Protein AF-A0A060BUX4-F1 (afdb_monomer_lite)

Radius of gyration: 17.31 Å; chains: 1; bounding box: 42×26×48 Å

pLDDT: mean 97.2, std 2.19, range [78.88, 98.81]

Sequence (115 aa):
NVNEELSCYEVYTSKLRIRVNKSPFKLQIFDKYQKLLFSDYADKGHVAEGNRKVEYKTLRRDEHFFGLGEKTGKLDRRGESYKMWNSDQPCYSVAEDPLYKSIPFFMSNYRYGIF

Structure (mmCIF, N/CA/C/O backbone):
data_AF-A0A060BUX4-F1
#
_entry.id   AF-A0A060BUX4-F1
#
loop_
_atom_site.group_PDB
_atom_site.id
_atom_site.type_symbol
_atom_site.label_atom_id
_atom_site.label_alt_id
_atom_site.label_comp_id
_atom_site.label_asym_id
_atom_site.label_entity_id
_atom_site.label_seq_id
_atom_site.pdbx_PDB_ins_code
_atom_site.Cartn_x
_atom_site.Cartn_y
_atom_site.Cartn_z
_atom_site.occupancy
_atom_site.B_iso_or_equiv
_atom_site.auth_seq_id
_atom_site.auth_comp_id
_atom_site.auth_asym_id
_atom_site.auth_atom_id
_atom_site.pdbx_PDB_model_num
ATOM 1 N N . ASN A 1 1 ? -16.945 13.936 13.875 1.00 78.88 1 ASN A N 1
ATOM 2 C CA . ASN A 1 1 ? -17.303 12.509 13.699 1.00 78.88 1 ASN A CA 1
ATOM 3 C C . ASN A 1 1 ? -16.138 11.605 14.078 1.00 78.88 1 ASN A C 1
ATOM 5 O O . ASN A 1 1 ? -15.600 10.914 13.221 1.00 78.88 1 ASN A O 1
ATOM 9 N N . VAL A 1 2 ? -15.743 11.621 15.351 1.00 95.38 2 VAL A N 1
ATOM 10 C CA . VAL A 1 2 ? -14.818 10.633 15.922 1.00 95.38 2 VAL A CA 1
ATOM 11 C C . VAL A 1 2 ? -15.577 9.986 17.071 1.00 95.38 2 VAL A C 1
ATOM 13 O O . VAL A 1 2 ? -16.082 10.711 17.924 1.00 95.38 2 VAL A O 1
ATOM 16 N N . ASN A 1 3 ? -15.717 8.665 17.041 1.00 97.00 3 ASN A N 1
ATOM 17 C CA . ASN A 1 3 ? -16.245 7.894 18.158 1.00 97.00 3 ASN A CA 1
ATOM 18 C C . ASN A 1 3 ? -15.062 7.325 18.946 1.00 97.00 3 ASN A C 1
ATOM 20 O O . ASN A 1 3 ? -14.164 6.720 18.357 1.00 97.00 3 ASN A O 1
ATOM 24 N N . GLU A 1 4 ? -15.035 7.550 20.252 1.00 98.00 4 GLU A N 1
ATOM 25 C CA . GLU A 1 4 ? -13.990 7.038 21.130 1.00 98.00 4 GLU A CA 1
ATOM 26 C C . GLU A 1 4 ? -14.526 5.860 21.940 1.00 98.00 4 GLU A C 1
ATOM 28 O O . GLU A 1 4 ? -15.477 5.991 22.700 1.00 98.00 4 GLU A O 1
ATOM 33 N N . GLU A 1 5 ? -13.864 4.717 21.801 1.00 96.88 5 GLU A N 1
ATOM 34 C CA . GLU A 1 5 ? -14.129 3.494 22.550 1.00 96.88 5 GLU A CA 1
ATOM 35 C C . GLU A 1 5 ? -12.991 3.233 23.549 1.00 96.88 5 GLU A C 1
ATOM 37 O O . GLU A 1 5 ? -11.907 3.825 23.472 1.00 96.88 5 GLU A O 1
ATOM 42 N N . LEU A 1 6 ? -13.189 2.283 24.470 1.00 97.31 6 LEU A N 1
ATOM 43 C CA . LEU A 1 6 ? -12.174 1.924 25.475 1.00 97.31 6 LEU A CA 1
ATOM 44 C C . LEU A 1 6 ? -10.815 1.563 24.850 1.00 97.31 6 LEU A C 1
ATOM 46 O O . LEU A 1 6 ? -9.775 1.991 25.345 1.00 97.31 6 LEU A O 1
ATOM 50 N N . SER A 1 7 ? -10.817 0.810 23.745 1.00 97.56 7 SER A N 1
ATOM 51 C CA . SER A 1 7 ? -9.598 0.290 23.102 1.00 97.56 7 SER A CA 1
ATOM 52 C C . SER A 1 7 ? -9.253 0.946 21.762 1.00 97.56 7 SER A C 1
ATOM 54 O O . SER A 1 7 ? -8.164 0.717 21.240 1.00 97.56 7 SER A O 1
ATOM 56 N N . CYS A 1 8 ? -10.130 1.772 21.186 1.00 98.12 8 CYS A N 1
ATOM 57 C CA . CYS A 1 8 ? -9.908 2.332 19.854 1.00 98.12 8 CYS A CA 1
ATOM 58 C C . CYS A 1 8 ? -10.635 3.656 19.610 1.00 98.12 8 CYS A C 1
ATOM 60 O O . CYS A 1 8 ? -11.550 4.021 20.337 1.00 98.12 8 CYS A O 1
ATOM 62 N N . TYR A 1 9 ? -10.248 4.339 18.539 1.00 98.56 9 TYR A N 1
ATOM 63 C CA . TYR A 1 9 ? -11.024 5.405 17.915 1.00 98.56 9 TYR A CA 1
ATOM 64 C C . TYR A 1 9 ? -11.630 4.902 16.609 1.00 98.56 9 TYR A C 1
ATOM 66 O O . TYR A 1 9 ? -10.998 4.127 15.885 1.00 98.56 9 TYR A O 1
ATOM 74 N N . GLU A 1 10 ? -12.823 5.383 16.280 1.00 98.19 10 GLU A N 1
ATOM 75 C CA . GLU A 1 10 ? -13.485 5.106 15.013 1.00 98.19 10 GLU A CA 1
ATOM 76 C C . GLU A 1 10 ? -13.891 6.389 14.293 1.00 98.19 10 GLU A C 1
ATOM 78 O O . GLU A 1 10 ? -14.457 7.314 14.876 1.00 98.19 10 GLU A O 1
ATOM 83 N N . VAL A 1 11 ? -13.622 6.428 12.991 1.00 98.19 11 VAL A N 1
ATOM 84 C CA . VAL A 1 11 ? -14.011 7.526 12.105 1.00 98.19 11 VAL A CA 1
ATOM 85 C C . VAL A 1 11 ? -14.800 6.950 10.942 1.00 98.19 11 VAL A C 1
ATOM 87 O O . VAL A 1 11 ? -14.368 6.002 10.283 1.00 98.19 11 VAL A O 1
ATOM 90 N N . TYR A 1 12 ? -15.959 7.543 10.679 1.00 97.31 12 TYR A N 1
ATOM 91 C CA . TYR A 1 12 ? -16.886 7.093 9.649 1.00 97.31 12 TYR A CA 1
ATOM 92 C C . TYR A 1 12 ? -17.043 8.148 8.561 1.00 97.31 12 TYR A C 1
ATOM 94 O O . TYR A 1 12 ? -17.208 9.339 8.832 1.00 97.31 12 TYR A O 1
ATOM 102 N N . THR A 1 13 ? -17.036 7.685 7.317 1.00 97.38 13 THR A N 1
ATOM 103 C CA . THR A 1 13 ? -17.394 8.467 6.131 1.00 97.38 13 THR A CA 1
ATOM 104 C C . THR A 1 13 ? -18.444 7.702 5.323 1.00 97.38 13 THR A C 1
ATOM 106 O O . THR A 1 13 ? -18.775 6.561 5.639 1.00 97.38 13 THR A O 1
ATOM 109 N N . SER A 1 14 ? -18.938 8.284 4.228 1.00 97.00 14 SER A N 1
ATOM 110 C CA . SER A 1 14 ? -19.876 7.593 3.330 1.00 97.00 14 SER A CA 1
ATOM 111 C C . SER A 1 14 ? -19.278 6.367 2.616 1.00 97.00 14 SER A C 1
ATOM 113 O O . SER A 1 14 ? -20.028 5.554 2.073 1.00 97.00 14 SER A O 1
ATOM 115 N N . LYS A 1 15 ? -17.943 6.221 2.592 1.00 97.75 15 LYS A N 1
ATOM 116 C CA . LYS A 1 15 ? -17.241 5.131 1.886 1.00 97.75 15 LYS A CA 1
ATOM 117 C C . LYS A 1 15 ? -16.336 4.278 2.772 1.00 97.75 15 LYS A C 1
ATOM 119 O O . LYS A 1 15 ? -16.097 3.124 2.425 1.00 97.75 15 LYS A O 1
ATOM 124 N N . LEU A 1 16 ? -15.829 4.838 3.867 1.00 98.38 16 LEU A N 1
ATOM 125 C CA . LEU A 1 16 ? -14.787 4.241 4.700 1.00 98.38 16 LEU A CA 1
ATOM 126 C C . LEU A 1 16 ? -15.198 4.190 6.168 1.00 98.38 16 LEU A C 1
ATOM 128 O O . LEU A 1 16 ? -15.768 5.153 6.689 1.00 98.38 16 LEU A O 1
ATOM 132 N N . ARG A 1 17 ? -14.786 3.111 6.831 1.00 98.19 17 ARG A N 1
ATOM 133 C CA . ARG A 1 17 ? -14.665 3.018 8.287 1.00 98.19 17 ARG A CA 1
ATOM 134 C C . ARG A 1 17 ? -13.183 2.942 8.627 1.00 98.19 17 ARG A C 1
ATOM 136 O O . ARG A 1 17 ? -12.482 2.054 8.149 1.00 98.19 17 ARG A O 1
ATOM 143 N N . ILE A 1 18 ? -12.707 3.864 9.449 1.00 98.56 18 ILE A N 1
ATOM 144 C CA . ILE A 1 18 ? -11.329 3.893 9.935 1.00 98.56 18 ILE A CA 1
ATOM 145 C C . ILE A 1 18 ? -11.360 3.509 11.407 1.00 98.56 18 ILE A C 1
ATOM 147 O O . ILE A 1 18 ? -12.118 4.093 12.177 1.00 98.56 18 ILE A O 1
ATOM 151 N N . ARG A 1 19 ? -10.536 2.538 11.789 1.00 98.50 19 ARG A N 1
ATOM 152 C CA . ARG A 1 19 ? -10.341 2.113 13.173 1.00 98.50 19 ARG A CA 1
ATOM 153 C C . ARG A 1 19 ? -8.888 2.335 13.560 1.00 98.50 19 ARG A C 1
ATOM 155 O O . ARG A 1 19 ? -7.986 1.893 12.852 1.00 98.50 19 ARG A O 1
ATOM 162 N N . VAL A 1 20 ? -8.678 2.988 14.693 1.00 98.50 20 VAL A N 1
ATOM 163 C CA . VAL A 1 20 ? -7.356 3.242 15.265 1.00 98.50 20 VAL A CA 1
ATOM 164 C C . VAL A 1 20 ? -7.292 2.568 16.627 1.00 98.50 20 VAL A C 1
ATOM 166 O O . VAL A 1 20 ? -7.945 3.020 17.563 1.00 98.50 20 VAL A O 1
ATOM 169 N N . ASN A 1 21 ? -6.549 1.469 16.750 1.00 98.25 21 ASN A N 1
ATOM 170 C CA . ASN A 1 21 ? -6.299 0.840 18.050 1.00 98.25 21 ASN A CA 1
ATOM 171 C C . ASN A 1 21 ? -5.425 1.758 18.914 1.00 98.25 21 ASN A C 1
ATOM 173 O O . ASN A 1 21 ? -4.490 2.360 18.391 1.00 98.25 21 ASN A O 1
ATOM 177 N N . LYS A 1 22 ? -5.715 1.858 20.215 1.00 97.88 22 LYS A N 1
ATOM 178 C CA . LYS A 1 22 ? -4.970 2.725 21.143 1.00 97.88 22 LYS A CA 1
ATOM 179 C C . LYS A 1 22 ? -3.632 2.112 21.560 1.00 97.88 22 LYS A C 1
ATOM 181 O O . LYS A 1 22 ? -2.615 2.796 21.538 1.00 97.88 22 LYS A O 1
ATOM 186 N N . SER A 1 23 ? -3.634 0.831 21.938 1.00 96.31 23 SER A N 1
ATOM 187 C CA . SER A 1 23 ? -2.448 0.138 22.456 1.00 96.31 23 SER A CA 1
ATOM 188 C C . SER A 1 23 ? -2.399 -1.326 21.985 1.00 96.31 23 SER A C 1
ATOM 190 O O . SER A 1 23 ? -3.297 -2.098 22.334 1.00 96.31 23 SER A O 1
ATOM 192 N N . PRO A 1 24 ? -1.404 -1.721 21.165 1.00 96.06 24 PRO A N 1
ATOM 193 C CA . PRO A 1 24 ? -0.487 -0.830 20.448 1.00 96.06 24 PRO A CA 1
ATOM 194 C C . PRO A 1 24 ? -1.240 0.029 19.420 1.00 96.06 24 PRO A C 1
ATOM 196 O O . PRO A 1 24 ? -2.329 -0.347 18.973 1.00 96.06 24 PRO A O 1
ATOM 199 N N . PHE A 1 25 ? -0.658 1.163 19.024 1.00 97.62 25 PHE A N 1
ATOM 200 C CA . PHE A 1 25 ? -1.217 1.966 17.937 1.00 97.62 25 PHE A CA 1
ATOM 201 C C . PHE A 1 25 ? -1.329 1.120 16.663 1.00 97.62 25 PHE A C 1
ATOM 203 O O . PHE A 1 25 ? -0.356 0.491 16.246 1.00 97.62 25 PHE A O 1
ATOM 210 N N . LYS A 1 26 ? -2.515 1.096 16.048 1.00 98.19 26 LYS A N 1
ATOM 211 C CA . LYS A 1 26 ? -2.739 0.372 14.790 1.00 98.19 26 LYS A CA 1
ATOM 212 C C . LYS A 1 26 ? -3.823 1.034 13.956 1.00 98.19 26 LYS A C 1
ATOM 214 O O . LYS A 1 26 ? -4.974 1.084 14.390 1.00 98.19 26 LYS A O 1
ATOM 219 N N . LEU A 1 27 ? -3.484 1.459 12.745 1.00 98.69 27 LEU A N 1
ATOM 220 C CA . LEU A 1 27 ? -4.432 1.956 11.756 1.00 98.69 27 LEU A CA 1
ATOM 221 C C . LEU A 1 27 ? -5.023 0.806 10.935 1.00 98.69 27 LEU A C 1
ATOM 223 O O . LEU A 1 27 ? -4.306 -0.037 10.389 1.00 98.69 27 LEU A O 1
ATOM 227 N N . GLN A 1 28 ? -6.346 0.804 10.803 1.00 98.62 28 GLN A N 1
ATOM 228 C CA . GLN A 1 28 ? -7.089 -0.081 9.916 1.00 98.62 28 GLN A CA 1
ATOM 229 C C . GLN A 1 28 ? -8.136 0.722 9.144 1.00 98.62 28 GLN A C 1
ATOM 231 O O . GLN A 1 28 ? -8.891 1.499 9.727 1.00 98.62 28 GLN A O 1
ATOM 236 N N . ILE A 1 29 ? -8.203 0.515 7.833 1.00 98.75 29 ILE A N 1
ATOM 237 C CA . ILE A 1 29 ? -9.169 1.152 6.939 1.00 98.75 29 ILE A CA 1
ATOM 238 C C . ILE A 1 29 ? -9.990 0.056 6.276 1.00 98.75 29 ILE A C 1
ATOM 240 O O . ILE A 1 29 ? -9.449 -0.855 5.645 1.00 98.75 29 ILE A O 1
ATOM 244 N N . PHE A 1 30 ? -11.301 0.172 6.407 1.00 98.62 30 PHE A N 1
ATOM 245 C CA . PHE A 1 30 ? -12.293 -0.717 5.830 1.00 98.62 30 PHE A CA 1
ATOM 246 C C . PHE A 1 30 ? -13.160 0.057 4.842 1.00 98.62 30 PHE A C 1
ATOM 248 O O . PHE A 1 30 ? -13.333 1.273 4.971 1.00 98.62 30 PHE A O 1
ATOM 255 N N . ASP A 1 31 ? -13.746 -0.648 3.880 1.00 98.06 31 ASP A N 1
ATOM 256 C CA . ASP A 1 31 ? -14.873 -0.102 3.133 1.00 98.06 31 ASP A CA 1
ATOM 257 C C . ASP A 1 31 ? -16.146 -0.064 4.000 1.00 98.06 31 ASP A C 1
ATOM 259 O O . ASP A 1 31 ? -16.198 -0.578 5.123 1.00 98.06 31 ASP A O 1
ATOM 263 N N . LYS A 1 32 ? -17.212 0.538 3.465 1.00 96.19 32 LYS A N 1
ATOM 264 C CA . LYS A 1 32 ? -18.525 0.590 4.127 1.00 96.19 32 LYS A CA 1
ATOM 265 C C . LYS A 1 32 ? -19.173 -0.783 4.379 1.00 96.19 32 LYS A C 1
ATOM 267 O O . LYS A 1 32 ? -20.161 -0.849 5.101 1.00 96.19 32 LYS A O 1
ATOM 272 N N . TYR A 1 33 ? -18.648 -1.860 3.792 1.00 96.94 33 TYR A N 1
ATOM 273 C CA . TYR A 1 33 ? -19.120 -3.235 3.966 1.00 96.94 33 TYR A CA 1
ATOM 274 C C . TYR A 1 33 ? -18.241 -4.035 4.938 1.00 96.94 33 TYR A C 1
ATOM 276 O O . TYR A 1 33 ? -18.347 -5.258 4.993 1.00 96.94 33 TYR A O 1
ATOM 284 N N . GLN A 1 34 ? -17.392 -3.359 5.723 1.00 95.69 34 GLN A N 1
ATOM 285 C CA . GLN A 1 34 ? -16.473 -3.971 6.688 1.00 95.69 34 GLN A CA 1
ATOM 286 C C . GLN A 1 34 ? -15.377 -4.839 6.051 1.00 95.69 34 GLN A C 1
ATOM 288 O O . GLN A 1 34 ? -14.694 -5.585 6.758 1.00 95.69 34 GLN A O 1
ATOM 293 N N . LYS A 1 35 ? -15.143 -4.740 4.735 1.00 97.56 35 LYS A N 1
ATOM 294 C CA . LYS A 1 35 ? -13.988 -5.385 4.106 1.00 97.56 35 LYS A CA 1
ATOM 295 C C . LYS A 1 35 ? -12.743 -4.569 4.428 1.00 97.56 35 LYS A C 1
ATOM 297 O O . LYS A 1 35 ? -12.662 -3.389 4.096 1.00 97.56 35 LYS A O 1
ATOM 302 N N . LEU A 1 36 ? -11.746 -5.202 5.047 1.00 98.19 36 LEU A N 1
ATOM 303 C CA . LEU A 1 36 ? -10.463 -4.558 5.325 1.00 98.19 36 LEU A CA 1
ATOM 304 C C . LEU A 1 36 ? -9.763 -4.219 4.004 1.00 98.19 36 LEU A C 1
ATOM 306 O O . LEU A 1 36 ? -9.465 -5.127 3.228 1.00 98.19 36 LEU A O 1
ATOM 310 N N . LEU A 1 37 ? -9.442 -2.944 3.785 1.00 98.50 37 LEU A N 1
ATOM 311 C CA . LEU A 1 37 ? -8.715 -2.444 2.613 1.00 98.50 37 LEU A CA 1
ATOM 312 C C . LEU A 1 37 ? -7.232 -2.259 2.915 1.00 98.50 37 LEU A C 1
ATOM 314 O O . LEU A 1 37 ? -6.392 -2.764 2.177 1.00 98.50 37 LEU A O 1
ATOM 318 N N . PHE A 1 38 ? -6.902 -1.664 4.057 1.00 98.75 38 PHE A N 1
ATOM 319 C CA . PHE A 1 38 ? -5.533 -1.306 4.418 1.00 98.75 38 PHE A CA 1
ATOM 320 C C . PHE A 1 38 ? -5.324 -1.445 5.926 1.00 98.75 38 PHE A C 1
ATOM 322 O O . PHE A 1 38 ? -6.213 -1.105 6.705 1.00 98.75 38 PHE A O 1
ATOM 329 N N . SER A 1 39 ? -4.179 -1.970 6.355 1.00 98.69 39 SER A N 1
ATOM 330 C CA . SER A 1 39 ? -3.875 -2.156 7.777 1.00 98.69 39 SER A CA 1
ATOM 331 C C . SER A 1 39 ? -2.385 -2.068 8.025 1.00 98.69 39 SER A C 1
ATOM 333 O O . SER A 1 39 ? -1.602 -2.655 7.279 1.00 98.69 39 SER A O 1
ATOM 335 N N . ASP A 1 40 ? -2.014 -1.472 9.149 1.00 98.75 40 ASP A N 1
ATOM 336 C CA . ASP A 1 40 ? -0.682 -1.621 9.726 1.00 98.75 40 ASP A CA 1
ATOM 337 C C . ASP A 1 40 ? -0.354 -3.096 9.990 1.00 98.75 40 ASP A C 1
ATOM 339 O O . ASP A 1 40 ? -1.248 -3.917 10.256 1.00 98.75 40 ASP A O 1
ATOM 343 N N . TYR A 1 41 ? 0.930 -3.436 9.882 1.00 98.12 41 TYR A N 1
ATOM 344 C CA . TYR A 1 41 ? 1.456 -4.760 10.193 1.00 98.12 41 TYR A CA 1
ATOM 345 C C . TYR A 1 41 ? 1.853 -4.847 11.668 1.00 98.12 41 TYR A C 1
ATOM 347 O O . TYR A 1 41 ? 2.751 -4.135 12.115 1.00 98.12 41 TYR A O 1
ATOM 355 N N . ALA A 1 42 ? 1.205 -5.756 12.404 1.00 95.50 42 ALA A N 1
ATOM 356 C CA . ALA A 1 42 ? 1.435 -5.966 13.835 1.00 95.50 42 ALA A CA 1
ATOM 357 C C . ALA A 1 42 ? 1.440 -4.633 14.622 1.00 95.50 42 ALA A C 1
ATOM 359 O O . ALA A 1 42 ? 0.535 -3.818 14.445 1.00 95.50 42 ALA A O 1
ATOM 360 N N . ASP A 1 43 ? 2.440 -4.436 15.473 1.00 94.62 43 ASP A N 1
ATOM 361 C CA . ASP A 1 43 ? 2.771 -3.218 16.216 1.00 94.62 43 ASP A CA 1
ATOM 362 C C . ASP A 1 43 ? 3.826 -2.349 15.497 1.00 94.62 43 ASP A C 1
ATOM 364 O O . ASP A 1 43 ? 4.332 -1.384 16.061 1.00 94.62 43 ASP A O 1
ATOM 368 N N . LYS A 1 44 ? 4.152 -2.671 14.237 1.00 96.00 44 LYS A N 1
ATOM 369 C CA . LYS A 1 44 ? 5.205 -2.024 13.435 1.00 96.00 44 LYS A CA 1
ATOM 370 C C . LYS A 1 44 ? 4.645 -1.128 12.333 1.00 96.00 44 LYS A C 1
ATOM 372 O O . LYS A 1 44 ? 5.313 -0.916 11.328 1.00 96.00 44 LYS A O 1
ATOM 377 N N . GLY A 1 45 ? 3.423 -0.612 12.494 1.00 96.44 45 GLY A N 1
ATOM 378 C CA . GLY A 1 45 ? 2.762 0.232 11.490 1.00 96.44 45 GLY A CA 1
ATOM 379 C C . GLY A 1 45 ? 3.657 1.354 10.964 1.00 96.44 45 GLY A C 1
ATOM 380 O O . GLY A 1 45 ? 3.740 1.532 9.749 1.00 96.44 45 GLY A O 1
ATOM 381 N N . HIS A 1 46 ? 4.382 1.995 11.884 1.00 96.81 46 HIS A N 1
ATOM 382 C CA . HIS A 1 46 ? 5.398 3.015 11.655 1.00 96.81 46 HIS A CA 1
ATOM 383 C C . HIS A 1 46 ? 6.663 2.683 12.462 1.00 96.81 46 HIS A C 1
ATOM 385 O O . HIS A 1 46 ? 6.579 2.400 13.656 1.00 96.81 46 HIS A O 1
ATOM 391 N N . VAL A 1 47 ? 7.835 2.745 11.830 1.00 97.44 47 VAL A N 1
ATOM 392 C CA . VAL A 1 47 ? 9.148 2.573 12.468 1.00 97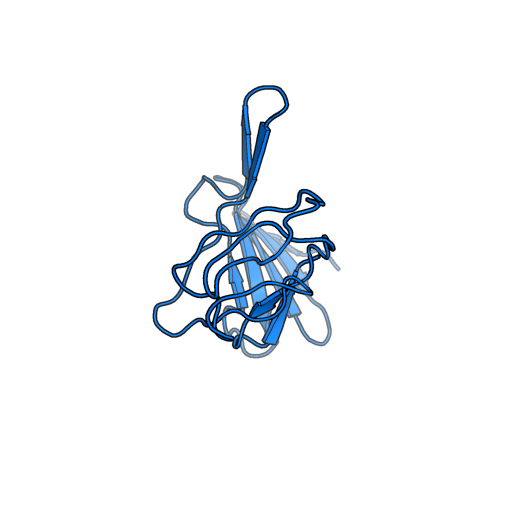.44 47 VAL A CA 1
ATOM 393 C C . VAL A 1 47 ? 10.047 3.739 12.073 1.00 97.44 47 VAL A C 1
ATOM 395 O O . VAL A 1 47 ? 10.245 3.997 10.884 1.00 97.44 47 VAL A O 1
ATOM 398 N N . ALA A 1 48 ? 10.617 4.419 13.066 1.00 96.81 48 ALA A N 1
ATOM 399 C CA . ALA A 1 48 ? 11.554 5.519 12.872 1.00 96.81 48 ALA A CA 1
ATOM 400 C C . ALA A 1 48 ? 12.899 5.202 13.541 1.00 96.81 48 ALA A C 1
ATOM 402 O O . ALA A 1 48 ? 12.954 4.919 14.734 1.00 96.81 48 ALA A O 1
ATOM 403 N N . GLU A 1 49 ? 13.983 5.274 12.770 1.00 95.31 49 GLU A N 1
ATOM 404 C CA . GLU A 1 49 ? 15.361 5.076 13.231 1.00 95.31 49 GLU A CA 1
ATOM 405 C C . GLU A 1 49 ? 16.237 6.220 12.703 1.00 95.31 49 GLU A C 1
ATOM 407 O O . GLU A 1 49 ? 16.615 6.256 11.528 1.00 95.31 49 GLU A O 1
ATOM 412 N N . GLY A 1 50 ? 16.527 7.200 13.563 1.00 95.38 50 GLY A N 1
ATOM 413 C CA . GLY A 1 50 ? 17.165 8.448 13.143 1.00 95.38 50 GLY A CA 1
ATOM 414 C C . GLY A 1 50 ? 16.324 9.161 12.078 1.00 95.38 50 GLY A C 1
ATOM 415 O O . GLY A 1 50 ? 15.155 9.466 12.303 1.00 95.38 50 GLY A O 1
ATOM 416 N N . ASN A 1 51 ? 16.905 9.383 10.897 1.00 95.50 51 ASN A N 1
ATOM 417 C CA . ASN A 1 51 ? 16.205 9.995 9.759 1.00 95.50 51 ASN A CA 1
ATOM 418 C C . ASN A 1 51 ? 15.427 8.985 8.897 1.00 95.50 51 ASN A C 1
ATOM 420 O O . ASN A 1 51 ? 14.681 9.387 8.002 1.00 95.50 51 ASN A O 1
ATOM 424 N N . ARG A 1 52 ? 15.596 7.678 9.131 1.00 96.19 52 ARG A N 1
ATOM 425 C CA . ARG A 1 52 ? 14.923 6.625 8.366 1.00 96.19 52 ARG A CA 1
ATOM 426 C C . ARG A 1 52 ? 13.513 6.416 8.910 1.00 96.19 52 ARG A C 1
ATOM 428 O O . ARG A 1 52 ? 13.352 6.125 10.091 1.00 96.19 52 ARG A O 1
ATOM 435 N N . LYS A 1 53 ? 12.505 6.516 8.042 1.00 97.62 53 LYS A N 1
ATOM 436 C CA . LYS A 1 53 ? 11.098 6.220 8.353 1.00 97.62 53 LYS A CA 1
ATOM 437 C C . LYS A 1 53 ? 10.617 5.077 7.468 1.00 97.62 53 LYS A C 1
ATOM 439 O O . LYS A 1 53 ? 10.850 5.110 6.261 1.00 97.62 53 LYS A O 1
ATOM 444 N N . VAL A 1 54 ? 9.976 4.073 8.058 1.00 97.81 54 VAL A N 1
ATOM 445 C CA . VAL A 1 54 ? 9.430 2.913 7.344 1.00 97.81 54 VAL A CA 1
ATOM 446 C C . VAL A 1 54 ? 8.013 2.633 7.816 1.00 97.81 54 VAL A C 1
A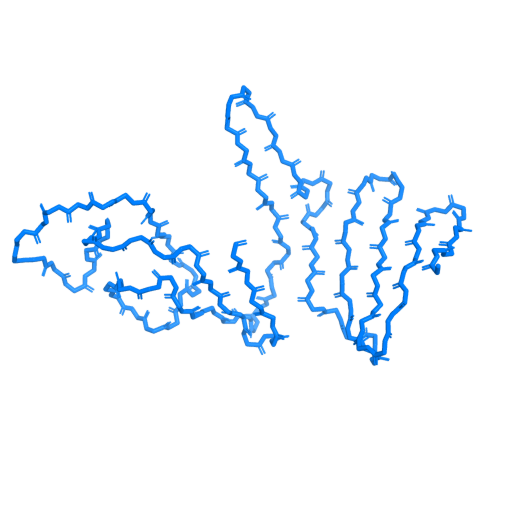TOM 448 O O . VAL A 1 54 ? 7.744 2.586 9.012 1.00 97.81 54 VAL A O 1
ATOM 451 N N . GLU A 1 55 ? 7.120 2.407 6.861 1.00 98.00 55 GLU A N 1
ATOM 452 C CA . GLU A 1 55 ? 5.732 2.026 7.099 1.00 98.00 55 GLU A CA 1
ATOM 453 C C . GLU A 1 55 ? 5.557 0.539 6.771 1.00 98.00 55 GLU A C 1
ATOM 455 O O . GLU A 1 55 ? 5.721 0.148 5.614 1.00 98.00 55 GLU A O 1
ATOM 460 N N . TYR A 1 56 ? 5.203 -0.298 7.750 1.00 98.31 56 TYR A N 1
ATOM 461 C CA . TYR A 1 56 ? 4.895 -1.709 7.488 1.00 98.31 56 TYR A CA 1
ATOM 462 C C . TYR A 1 56 ? 3.389 -1.930 7.472 1.00 98.31 56 TYR A C 1
ATOM 464 O O . TYR A 1 56 ? 2.688 -1.651 8.447 1.00 98.31 56 TYR A O 1
ATOM 472 N N . LYS A 1 57 ? 2.887 -2.478 6.365 1.00 98.62 57 LYS A N 1
ATOM 473 C CA . LYS A 1 57 ? 1.463 -2.748 6.146 1.00 98.62 57 LYS A CA 1
ATOM 474 C C . LYS A 1 57 ? 1.236 -4.241 5.923 1.00 98.62 57 LYS A C 1
ATOM 476 O O . LYS A 1 57 ? 2.118 -4.958 5.457 1.00 98.62 57 LYS A O 1
ATOM 481 N N . THR A 1 58 ? 0.062 -4.725 6.309 1.00 98.38 58 THR A N 1
ATOM 482 C CA . THR A 1 58 ? -0.304 -6.137 6.156 1.00 98.38 58 THR A CA 1
ATOM 483 C C . THR A 1 58 ? -0.497 -6.464 4.680 1.00 98.38 58 THR A C 1
ATOM 485 O O . THR A 1 58 ? -1.347 -5.862 4.031 1.00 98.38 58 THR A O 1
ATOM 488 N N . LEU A 1 59 ? 0.248 -7.449 4.175 1.00 98.19 59 LEU A N 1
ATOM 489 C CA . LEU A 1 59 ? 0.143 -7.926 2.800 1.00 98.19 59 LEU A CA 1
ATOM 490 C C . LEU A 1 59 ? -0.739 -9.174 2.722 1.00 98.19 59 LEU A C 1
ATOM 492 O O . LEU A 1 59 ? -0.415 -10.206 3.314 1.00 98.19 59 LEU A O 1
ATOM 496 N N . ARG A 1 60 ? -1.830 -9.117 1.956 1.00 98.06 60 ARG A N 1
ATOM 497 C CA . ARG A 1 60 ? -2.686 -10.296 1.732 1.00 98.06 60 ARG A CA 1
ATOM 498 C C . ARG A 1 60 ? -2.124 -11.180 0.623 1.00 98.06 60 ARG A C 1
ATOM 500 O O . ARG A 1 60 ? -1.277 -10.748 -0.159 1.00 98.06 60 ARG A O 1
ATOM 507 N N . ARG A 1 61 ? -2.555 -12.445 0.567 1.00 97.62 61 ARG A N 1
ATOM 508 C CA . ARG A 1 61 ? -2.038 -13.431 -0.406 1.00 97.62 61 ARG A CA 1
ATOM 509 C C . ARG A 1 61 ? -2.400 -13.085 -1.852 1.00 97.62 61 ARG A C 1
ATOM 511 O O . ARG A 1 61 ? -1.580 -13.299 -2.732 1.00 97.62 61 ARG A O 1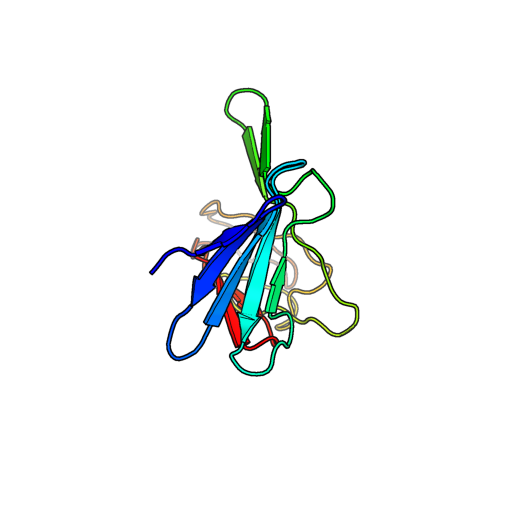
ATOM 518 N N . ASP A 1 62 ? -3.586 -12.529 -2.059 1.00 98.19 62 ASP A N 1
ATOM 519 C CA . ASP A 1 62 ? -4.205 -12.180 -3.344 1.00 98.19 62 ASP A CA 1
ATOM 520 C C . ASP A 1 62 ? -4.094 -10.679 -3.682 1.00 98.19 62 ASP A C 1
ATOM 522 O O . ASP A 1 62 ? -4.845 -10.151 -4.503 1.00 98.19 62 ASP A O 1
ATOM 526 N N . GLU A 1 63 ? -3.194 -9.962 -3.006 1.00 98.69 63 GLU A N 1
ATOM 527 C CA . GLU A 1 63 ? -3.022 -8.521 -3.180 1.00 98.69 63 GLU A CA 1
ATOM 528 C C . GLU A 1 63 ? -1.935 -8.201 -4.208 1.00 98.69 63 GLU A C 1
ATOM 530 O O . GLU A 1 63 ? -0.776 -8.569 -4.037 1.00 98.69 63 GLU A O 1
ATOM 535 N N . HIS A 1 64 ? -2.306 -7.499 -5.270 1.00 98.69 64 HIS A N 1
ATOM 536 C CA . HIS A 1 64 ? -1.434 -7.144 -6.387 1.00 98.69 64 HIS A CA 1
ATOM 537 C C . HIS A 1 64 ? -1.236 -5.633 -6.435 1.00 98.69 64 HIS A C 1
ATOM 539 O O . HIS A 1 64 ? -2.156 -4.883 -6.093 1.00 98.69 64 HIS A O 1
ATOM 545 N N . PHE A 1 65 ? -0.059 -5.190 -6.882 1.00 98.81 65 PHE A N 1
ATOM 546 C CA . PHE A 1 65 ? 0.306 -3.772 -6.887 1.00 98.81 65 PHE A CA 1
ATOM 547 C C . PHE A 1 65 ? 0.692 -3.289 -8.279 1.00 98.81 65 PHE A C 1
ATOM 549 O O . PHE A 1 65 ? 1.333 -4.009 -9.035 1.00 98.81 65 PHE A O 1
ATOM 556 N N . PHE A 1 66 ? 0.340 -2.046 -8.601 1.00 98.75 66 PHE A N 1
ATOM 557 C CA . PHE A 1 66 ? 0.550 -1.444 -9.919 1.00 98.75 66 PHE A CA 1
ATOM 558 C C . PHE A 1 66 ? 0.982 0.018 -9.793 1.00 98.75 66 PHE A C 1
ATOM 560 O O . PHE A 1 66 ? 0.635 0.684 -8.820 1.00 98.75 66 PHE A O 1
ATOM 567 N N . GLY A 1 67 ? 1.677 0.549 -10.800 1.00 98.31 67 GLY A N 1
ATOM 568 C CA . GLY A 1 67 ? 2.110 1.950 -10.837 1.00 98.31 67 GLY A CA 1
ATOM 569 C C . GLY A 1 67 ? 3.606 2.107 -10.582 1.00 98.31 67 GLY A C 1
ATOM 570 O O . GLY A 1 67 ? 4.404 1.412 -11.209 1.00 98.31 67 GLY A O 1
ATOM 571 N N . LEU A 1 68 ? 3.957 3.034 -9.685 1.00 98.50 68 LEU A N 1
ATOM 572 C CA . LEU A 1 68 ? 5.308 3.552 -9.424 1.00 98.50 68 LEU A CA 1
ATOM 573 C C . LEU A 1 68 ? 5.929 4.321 -10.60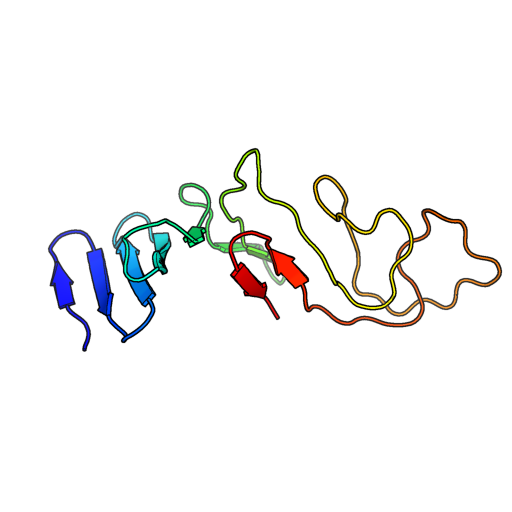5 1.00 98.50 68 LEU A C 1
ATOM 575 O O . LEU A 1 68 ? 7.142 4.526 -10.655 1.00 98.50 68 LEU A O 1
ATOM 579 N N . GLY A 1 69 ? 5.086 4.770 -11.540 1.00 97.44 69 GLY A N 1
ATOM 580 C CA . GLY A 1 69 ? 5.489 5.519 -12.726 1.00 97.44 69 GLY A CA 1
ATOM 581 C C . GLY A 1 69 ? 6.186 4.660 -13.780 1.00 97.44 69 GLY A C 1
ATOM 582 O O . GLY A 1 69 ? 5.767 3.543 -14.081 1.00 97.44 69 GLY A O 1
ATOM 583 N N . GLU A 1 70 ? 7.238 5.222 -14.372 1.00 96.56 70 GLU A N 1
ATOM 584 C CA . GLU A 1 70 ? 8.056 4.572 -15.394 1.00 96.56 70 GLU A CA 1
ATOM 585 C C . GLU A 1 70 ? 9.096 3.663 -14.726 1.00 96.56 70 GLU A C 1
ATOM 587 O O . GLU A 1 70 ? 10.135 4.126 -14.256 1.00 96.56 70 GLU A O 1
ATOM 592 N N . LYS A 1 71 ? 8.796 2.361 -14.667 1.00 97.44 71 LYS A N 1
ATOM 593 C CA . LYS A 1 71 ? 9.692 1.318 -14.146 1.00 97.44 71 LYS A CA 1
ATOM 594 C C . LYS A 1 71 ? 9.637 0.070 -15.011 1.00 97.44 71 LYS A C 1
ATOM 596 O O . LYS A 1 71 ? 8.546 -0.313 -15.448 1.00 97.44 71 LYS A O 1
ATOM 601 N N . THR A 1 72 ? 10.784 -0.581 -15.203 1.00 96.50 72 THR A N 1
ATOM 602 C CA . THR A 1 72 ? 10.878 -1.860 -15.924 1.00 96.50 72 THR A CA 1
ATOM 603 C C . THR A 1 72 ? 10.286 -3.023 -15.111 1.00 96.50 72 THR A C 1
ATOM 605 O O . THR A 1 72 ? 9.690 -2.820 -14.050 1.00 96.50 72 THR A O 1
ATOM 608 N N . GLY A 1 73 ? 10.412 -4.255 -15.606 1.00 94.94 73 GLY A N 1
ATOM 609 C CA . GLY A 1 73 ? 9.861 -5.448 -14.976 1.00 94.94 73 GLY A CA 1
ATOM 610 C C . GLY A 1 73 ? 8.368 -5.652 -15.239 1.00 94.94 73 GLY A C 1
ATOM 611 O O . GLY A 1 73 ? 7.766 -5.057 -16.134 1.00 94.94 73 GLY A O 1
ATOM 612 N N . LYS A 1 74 ? 7.763 -6.551 -14.461 1.00 96.25 74 LYS A N 1
ATOM 613 C CA . LYS A 1 74 ? 6.360 -6.959 -14.618 1.00 96.25 74 LYS A CA 1
ATOM 614 C C . LYS A 1 74 ? 5.404 -5.836 -14.217 1.00 96.25 74 LYS A C 1
ATOM 616 O O . LYS A 1 74 ? 5.693 -5.071 -1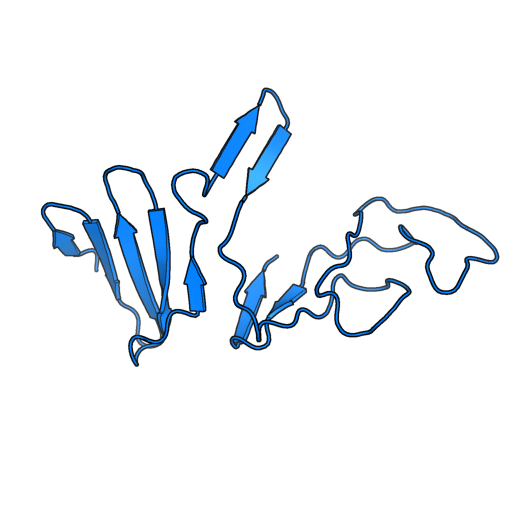3.304 1.00 96.25 74 LYS A O 1
ATOM 621 N N . LEU A 1 75 ? 4.229 -5.795 -14.852 1.00 97.25 75 LEU A N 1
ATOM 622 C CA . LEU A 1 75 ? 3.159 -4.857 -14.494 1.00 97.25 75 LEU A CA 1
ATOM 623 C C . LEU A 1 75 ? 2.725 -5.015 -13.029 1.00 97.25 75 LEU A C 1
ATOM 625 O O . LEU A 1 75 ? 2.561 -4.017 -12.329 1.00 97.25 75 LEU A O 1
ATOM 629 N N . ASP A 1 76 ? 2.548 -6.262 -12.586 1.00 98.31 76 ASP A N 1
ATOM 630 C CA . ASP A 1 76 ? 2.324 -6.578 -11.180 1.00 98.31 76 ASP A CA 1
ATOM 631 C C . ASP A 1 76 ? 3.638 -6.470 -10.407 1.00 98.31 76 ASP A C 1
ATOM 633 O O . ASP A 1 76 ? 4.607 -7.180 -10.680 1.00 98.31 76 ASP A O 1
ATOM 637 N N . ARG A 1 77 ? 3.640 -5.558 -9.440 1.00 98.12 77 ARG A N 1
ATOM 638 C CA . ARG A 1 77 ? 4.779 -5.187 -8.602 1.00 98.12 77 ARG A CA 1
ATOM 639 C C . ARG A 1 77 ? 4.882 -6.059 -7.345 1.00 98.12 77 ARG A C 1
ATOM 641 O O . ARG A 1 77 ? 5.783 -5.859 -6.533 1.00 98.12 77 ARG A O 1
ATOM 648 N N . ARG A 1 78 ? 3.956 -7.006 -7.137 1.00 98.25 78 ARG A N 1
ATOM 649 C CA . ARG A 1 78 ? 3.966 -7.900 -5.973 1.00 98.25 78 ARG A CA 1
ATOM 650 C C . ARG A 1 78 ? 5.245 -8.743 -5.939 1.00 98.25 78 ARG A C 1
ATOM 652 O O . ARG A 1 78 ? 5.518 -9.510 -6.854 1.00 98.25 78 ARG A O 1
ATOM 659 N N . GLY A 1 79 ? 5.955 -8.673 -4.813 1.00 97.44 79 GLY A N 1
ATOM 660 C CA . GLY A 1 79 ? 7.169 -9.460 -4.568 1.00 97.44 79 GLY A CA 1
ATOM 661 C C . GLY A 1 79 ? 8.457 -8.798 -5.057 1.00 97.44 79 GLY A C 1
ATOM 662 O O . GLY A 1 79 ? 9.527 -9.337 -4.806 1.00 97.44 79 GLY A O 1
ATOM 663 N N . GLU A 1 80 ? 8.360 -7.627 -5.685 1.00 97.12 80 GLU A N 1
ATOM 664 C CA . GLU A 1 80 ? 9.501 -6.866 -6.191 1.00 97.12 80 GLU A CA 1
ATOM 665 C C . GLU A 1 80 ? 9.786 -5.644 -5.304 1.00 97.12 80 GLU A C 1
ATOM 667 O O . GLU A 1 80 ? 8.940 -5.196 -4.525 1.00 97.12 80 GLU A O 1
ATOM 672 N N . SER A 1 81 ? 10.995 -5.093 -5.416 1.00 97.25 81 SER A N 1
ATOM 673 C CA . SER A 1 81 ? 11.414 -3.873 -4.715 1.00 97.25 81 SER A CA 1
ATOM 674 C C . SER A 1 81 ? 11.844 -2.812 -5.718 1.00 97.25 81 SER A C 1
ATOM 676 O O . SER A 1 81 ? 12.537 -3.120 -6.680 1.00 97.25 81 SER A O 1
ATOM 678 N N . TYR A 1 82 ? 11.455 -1.561 -5.471 1.00 97.81 82 TYR A N 1
ATOM 679 C CA . TYR A 1 82 ? 11.712 -0.442 -6.374 1.00 97.81 82 TYR A CA 1
ATOM 680 C C . TYR A 1 82 ? 12.219 0.778 -5.610 1.00 97.81 82 TYR A C 1
ATOM 682 O O . TYR A 1 82 ? 11.802 1.039 -4.480 1.00 97.81 82 TYR A O 1
ATOM 690 N N . LYS A 1 83 ? 13.087 1.558 -6.249 1.00 98.00 83 LYS A N 1
ATOM 691 C CA . LYS A 1 83 ? 13.740 2.742 -5.694 1.00 98.00 83 LYS A CA 1
ATOM 692 C C . LYS A 1 83 ? 13.276 4.009 -6.410 1.00 98.00 83 LYS A C 1
ATOM 694 O O . LYS A 1 83 ? 13.039 4.019 -7.615 1.00 98.00 83 LYS A O 1
ATOM 699 N N . MET A 1 84 ? 13.147 5.097 -5.657 1.00 98.25 84 MET A N 1
ATOM 700 C CA . MET A 1 84 ? 12.826 6.427 -6.184 1.00 98.25 84 MET A CA 1
ATOM 701 C C . MET A 1 84 ? 14.089 7.279 -6.172 1.00 98.25 84 MET A C 1
ATOM 703 O O . MET A 1 84 ? 14.370 7.989 -5.211 1.00 98.25 84 MET A O 1
ATOM 707 N N . TRP A 1 85 ? 14.892 7.127 -7.217 1.00 98.00 85 TRP A N 1
ATOM 708 C CA . TRP A 1 85 ? 16.103 7.905 -7.423 1.00 98.00 85 TRP A CA 1
ATOM 709 C C . TRP A 1 85 ? 16.283 8.085 -8.922 1.00 98.00 85 TRP A C 1
ATOM 711 O O . TRP A 1 85 ? 16.535 7.104 -9.613 1.00 98.00 85 TRP A O 1
ATOM 721 N N . ASN A 1 86 ? 16.088 9.305 -9.426 1.00 98.00 86 ASN A N 1
ATOM 722 C CA . ASN A 1 86 ? 16.221 9.558 -10.857 1.00 98.00 86 ASN A CA 1
ATOM 723 C C . ASN A 1 86 ? 17.656 9.239 -11.282 1.00 98.00 86 ASN A C 1
ATOM 725 O O . ASN A 1 86 ? 18.599 9.891 -10.831 1.00 98.00 86 ASN A O 1
ATOM 729 N N . SER A 1 87 ? 17.793 8.240 -12.144 1.00 96.88 87 SER A N 1
ATOM 730 C CA . SER A 1 87 ? 19.071 7.761 -12.653 1.00 96.88 87 SER A CA 1
ATOM 731 C C . SER A 1 87 ? 19.097 7.858 -14.165 1.00 96.88 87 SER A C 1
ATOM 733 O O . SER A 1 87 ? 18.134 7.487 -14.838 1.00 96.88 87 SER A O 1
ATOM 735 N N . ASP A 1 88 ? 20.226 8.320 -14.689 1.00 96.56 88 ASP A N 1
ATOM 736 C CA . ASP A 1 88 ? 20.541 8.208 -16.106 1.00 96.56 88 ASP A CA 1
ATOM 737 C C . ASP A 1 88 ? 21.238 6.865 -16.350 1.00 96.56 88 ASP A C 1
ATOM 739 O O . ASP A 1 88 ? 22.412 6.700 -16.021 1.00 96.56 88 ASP A O 1
ATOM 743 N N . GLN A 1 89 ? 20.479 5.885 -16.847 1.00 94.12 89 GLN A N 1
ATOM 744 C CA . GLN A 1 89 ? 20.971 4.545 -17.170 1.00 94.12 89 GLN A CA 1
ATOM 745 C C . GLN A 1 89 ? 20.749 4.254 -18.659 1.00 94.12 89 GLN A C 1
ATOM 747 O O . GLN A 1 89 ? 19.672 3.783 -19.040 1.00 94.12 89 GLN A O 1
ATOM 752 N N . PRO A 1 90 ? 21.731 4.542 -19.531 1.00 93.75 90 PRO A N 1
ATOM 753 C CA . PRO A 1 90 ? 21.607 4.247 -20.951 1.00 93.75 90 PRO A CA 1
ATOM 754 C C . PRO A 1 90 ? 21.552 2.733 -21.192 1.00 93.75 90 PRO A C 1
ATOM 756 O O . PRO A 1 90 ? 22.195 1.955 -20.491 1.00 93.75 90 PRO A O 1
ATOM 759 N N . CYS A 1 91 ? 20.808 2.315 -22.220 1.00 95.44 91 CYS A N 1
ATOM 760 C CA . CYS A 1 91 ? 20.690 0.906 -22.625 1.00 95.44 91 CYS A CA 1
ATOM 761 C C . CYS A 1 91 ? 20.234 -0.037 -21.490 1.00 95.44 91 CYS A C 1
ATOM 763 O O . CYS A 1 91 ? 20.688 -1.179 -21.411 1.00 95.44 91 CYS A O 1
ATOM 765 N N . TYR A 1 92 ? 19.352 0.446 -20.609 1.00 93.25 92 TYR A N 1
ATOM 766 C CA . TYR A 1 92 ? 18.889 -0.293 -19.438 1.00 93.25 92 TYR A CA 1
ATOM 767 C C . TYR A 1 92 ? 18.256 -1.653 -19.780 1.00 93.25 92 TYR A C 1
ATOM 769 O O . TYR A 1 92 ? 17.618 -1.842 -20.818 1.00 93.25 92 TYR A O 1
ATOM 777 N N . SER A 1 93 ? 18.419 -2.613 -18.867 1.00 94.62 93 SER A N 1
ATOM 778 C CA . SER A 1 93 ? 17.865 -3.961 -19.008 1.00 94.62 93 SER A CA 1
ATOM 779 C C . SER A 1 93 ? 16.363 -4.014 -18.696 1.00 94.62 93 SER A C 1
ATOM 781 O O . SER A 1 93 ? 15.796 -3.115 -18.080 1.00 94.62 93 SER A O 1
ATOM 783 N N . VAL A 1 94 ? 15.705 -5.124 -19.044 1.00 94.44 94 VAL A N 1
ATOM 784 C CA . VAL A 1 94 ? 14.275 -5.353 -18.743 1.00 94.44 94 VAL A CA 1
ATOM 785 C C . VAL A 1 94 ? 13.946 -5.449 -17.245 1.00 94.44 94 VAL A C 1
ATOM 787 O O . VAL A 1 94 ? 12.767 -5.467 -16.892 1.00 94.44 94 VAL A O 1
ATOM 790 N N . ALA A 1 95 ? 14.964 -5.535 -16.384 1.00 92.56 95 ALA A N 1
ATOM 791 C CA . ALA A 1 95 ? 14.838 -5.604 -14.930 1.00 92.56 95 ALA A CA 1
ATOM 792 C C . ALA A 1 95 ? 15.506 -4.412 -14.214 1.00 92.56 95 ALA A C 1
ATOM 794 O O . ALA A 1 95 ? 15.628 -4.429 -12.993 1.00 92.56 95 ALA A O 1
ATOM 795 N N . GLU A 1 96 ? 15.957 -3.395 -14.956 1.00 94.81 96 GLU A N 1
ATOM 796 C CA . GLU A 1 96 ? 16.661 -2.244 -14.390 1.00 94.81 96 GLU A CA 1
ATOM 797 C C . GLU A 1 96 ? 15.744 -1.358 -13.534 1.00 94.81 96 GLU A C 1
ATOM 799 O O . GLU A 1 96 ? 14.682 -0.912 -13.983 1.00 94.81 96 GLU A O 1
ATOM 804 N N . ASP A 1 97 ? 16.192 -1.036 -12.323 1.00 95.56 97 ASP A N 1
ATOM 805 C CA . ASP A 1 97 ? 15.599 -0.017 -11.461 1.00 95.56 97 ASP A CA 1
ATOM 806 C C . ASP A 1 97 ? 16.689 0.574 -10.541 1.00 95.56 97 ASP A C 1
ATOM 808 O O . ASP A 1 97 ? 17.460 -0.179 -9.937 1.00 95.56 97 ASP A O 1
ATOM 812 N N . PRO A 1 98 ? 16.766 1.909 -10.382 1.00 95.75 98 PRO A N 1
ATOM 813 C CA . PRO A 1 98 ? 15.815 2.924 -10.844 1.00 95.75 98 PRO A CA 1
ATOM 814 C C . PRO A 1 98 ? 16.129 3.517 -12.231 1.00 95.75 98 PRO A C 1
ATOM 816 O O . PRO A 1 98 ? 17.223 3.359 -12.762 1.00 95.75 98 PRO A O 1
ATOM 819 N N . LEU A 1 99 ? 15.150 4.239 -12.788 1.00 95.69 99 LEU A N 1
ATOM 820 C CA . LEU A 1 99 ? 15.209 4.899 -14.101 1.00 95.69 99 LEU A CA 1
ATOM 821 C C . LEU A 1 99 ? 15.077 6.431 -13.974 1.00 95.69 99 LEU A C 1
ATOM 823 O O . LEU A 1 99 ? 15.243 7.009 -12.902 1.00 95.69 99 LEU A O 1
ATOM 827 N N . TYR A 1 100 ? 14.728 7.090 -15.077 1.00 97.25 100 TYR A N 1
ATOM 828 C CA . TYR A 1 100 ? 14.677 8.543 -15.233 1.00 97.25 100 TYR A CA 1
ATOM 829 C C . TYR A 1 100 ? 13.625 9.267 -14.382 1.00 97.25 100 TYR A C 1
ATOM 831 O O . TYR A 1 100 ? 13.790 10.454 -14.097 1.00 97.25 100 TYR A O 1
ATOM 839 N N . LYS A 1 101 ? 12.522 8.604 -14.014 1.00 97.25 101 LYS A N 1
ATOM 840 C CA . LYS A 1 101 ? 11.370 9.243 -13.357 1.00 97.25 101 LYS A CA 1
ATOM 841 C C . LYS A 1 101 ? 11.038 8.568 -12.031 1.00 97.25 101 LYS A C 1
ATOM 843 O O . LYS A 1 101 ? 10.904 7.349 -11.954 1.00 97.25 101 LYS A O 1
ATOM 848 N N . SER A 1 102 ? 10.801 9.387 -11.010 1.00 98.38 102 SER A N 1
ATOM 849 C CA . SER A 1 102 ? 10.343 8.955 -9.689 1.00 98.38 102 SER A CA 1
ATOM 850 C C . SER A 1 102 ? 8.932 9.471 -9.430 1.00 98.38 102 SER A C 1
ATOM 852 O O . SER A 1 102 ? 8.739 10.650 -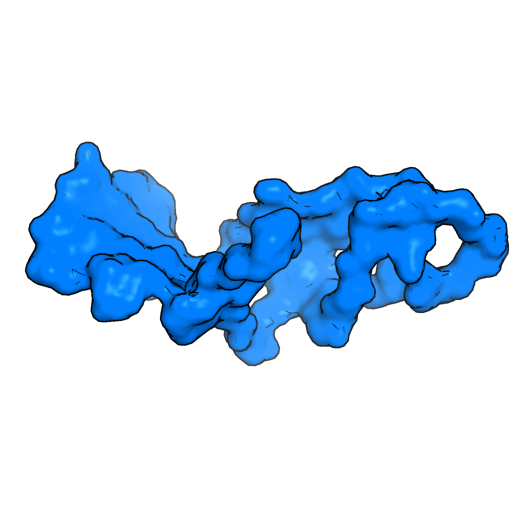9.142 1.00 98.38 102 SER A O 1
ATOM 854 N N . ILE A 1 103 ? 7.940 8.585 -9.536 1.00 98.44 103 ILE A N 1
ATOM 855 C CA . ILE A 1 103 ? 6.539 8.883 -9.216 1.00 98.44 103 ILE A CA 1
ATOM 856 C C . ILE A 1 103 ? 6.117 7.910 -8.108 1.00 98.44 103 ILE A C 1
ATOM 858 O O . ILE A 1 103 ? 5.765 6.769 -8.417 1.00 98.44 103 ILE A O 1
ATOM 862 N N . PRO A 1 104 ? 6.158 8.311 -6.821 1.00 98.06 104 PRO A N 1
ATOM 863 C CA . PRO A 1 104 ? 5.890 7.428 -5.682 1.00 98.06 104 PRO A CA 1
ATOM 864 C C . PRO A 1 104 ? 4.395 7.121 -5.479 1.00 98.06 104 PRO A C 1
ATOM 866 O O . PRO A 1 104 ? 3.932 6.992 -4.357 1.00 98.06 104 PRO A O 1
ATOM 869 N N . PHE A 1 105 ? 3.637 6.967 -6.567 1.00 98.69 105 PHE A N 1
ATOM 870 C CA . PHE A 1 105 ? 2.231 6.577 -6.543 1.00 98.69 105 PHE A CA 1
ATOM 871 C C . PHE A 1 105 ? 2.063 5.118 -6.967 1.00 98.69 105 PHE A C 1
ATOM 873 O O . PHE A 1 105 ? 2.492 4.740 -8.059 1.00 98.69 105 PHE A O 1
ATOM 880 N N . PHE A 1 106 ? 1.383 4.307 -6.161 1.00 98.75 106 PHE A N 1
ATOM 881 C CA . PHE A 1 106 ? 0.980 2.954 -6.549 1.00 98.75 106 PHE A CA 1
ATOM 882 C C . PHE A 1 106 ? -0.446 2.631 -6.114 1.00 98.75 106 PHE A C 1
ATOM 884 O O . PHE A 1 106 ? -1.019 3.275 -5.238 1.00 98.75 106 PHE A O 1
ATOM 891 N N . MET A 1 107 ? -1.023 1.610 -6.738 1.00 98.81 107 MET A N 1
ATOM 892 C CA . MET A 1 107 ? -2.385 1.140 -6.506 1.00 98.81 107 MET A CA 1
ATOM 893 C C . MET A 1 107 ? -2.379 -0.332 -6.119 1.00 98.81 107 MET A C 1
ATOM 895 O O . MET A 1 107 ? -1.578 -1.104 -6.641 1.00 98.81 107 MET A O 1
ATOM 899 N N . SER A 1 108 ? -3.307 -0.720 -5.249 1.00 98.81 108 SER A N 1
ATOM 900 C CA . SER A 1 108 ? -3.611 -2.115 -4.926 1.00 98.81 108 SER A CA 1
ATOM 901 C C . SER A 1 108 ? -4.890 -2.565 -5.638 1.00 98.81 108 SER A C 1
ATOM 903 O O . SER A 1 108 ? -5.847 -1.790 -5.763 1.00 98.81 108 SER A O 1
ATOM 905 N N . ASN A 1 109 ? -4.976 -3.840 -6.035 1.00 98.62 109 ASN A N 1
ATOM 906 C CA . ASN A 1 109 ? -6.240 -4.443 -6.494 1.00 98.62 109 ASN A CA 1
ATOM 907 C C . ASN A 1 109 ? -7.338 -4.449 -5.404 1.00 98.62 109 ASN A C 1
ATOM 909 O O . ASN A 1 109 ? -8.516 -4.631 -5.718 1.00 98.62 109 ASN A O 1
ATOM 913 N N . TYR A 1 110 ? -6.992 -4.153 -4.145 1.00 98.44 110 TYR A N 1
ATOM 914 C CA . TYR A 1 110 ? -7.935 -3.845 -3.064 1.00 98.44 110 TYR A CA 1
ATOM 915 C C . TYR A 1 110 ? -8.575 -2.448 -3.174 1.00 98.44 110 TYR A C 1
ATOM 917 O O . TYR A 1 110 ? -9.293 -2.031 -2.268 1.00 98.44 110 TYR A O 1
ATOM 925 N N . ARG A 1 111 ? -8.406 -1.758 -4.312 1.00 98.06 111 ARG A N 1
ATOM 926 C CA . ARG A 1 111 ? -9.088 -0.502 -4.681 1.00 98.06 111 ARG A CA 1
ATOM 927 C C . ARG A 1 111 ? -8.703 0.700 -3.815 1.00 98.06 111 ARG A C 1
ATOM 929 O O . ARG A 1 111 ? -9.541 1.548 -3.516 1.00 98.06 111 ARG A O 1
ATOM 936 N N . TYR A 1 112 ? -7.427 0.789 -3.457 1.00 98.62 112 TYR A N 1
ATOM 937 C CA . TYR A 1 112 ? -6.834 1.984 -2.863 1.00 98.62 112 TYR A CA 1
ATOM 938 C C . TYR A 1 112 ? -5.522 2.334 -3.573 1.00 98.62 112 TYR A C 1
ATOM 940 O O . TYR A 1 112 ? -4.899 1.474 -4.200 1.00 98.62 112 TYR A O 1
ATOM 948 N N . GLY A 1 113 ? -5.117 3.598 -3.470 1.00 98.56 113 GLY A N 1
ATOM 949 C CA . GLY A 1 113 ? -3.816 4.086 -3.921 1.00 98.56 113 GLY A CA 1
ATOM 950 C C . GLY A 1 113 ? -3.049 4.740 -2.776 1.00 98.56 113 GLY A C 1
ATOM 951 O O . GLY A 1 113 ? -3.661 5.188 -1.806 1.00 98.56 113 GLY A O 1
ATOM 952 N N . ILE A 1 114 ? -1.725 4.763 -2.887 1.00 98.69 114 ILE A N 1
ATOM 953 C CA . ILE A 1 114 ? -0.802 5.395 -1.939 1.00 98.69 114 ILE A CA 1
ATOM 954 C C . ILE A 1 114 ? 0.103 6.336 -2.724 1.00 98.69 114 ILE A C 1
ATOM 956 O O . ILE A 1 114 ? 0.572 5.953 -3.796 1.00 98.69 114 ILE A O 1
ATOM 960 N N . PHE A 1 115 ? 0.311 7.536 -2.186 1.00 97.62 115 PHE A N 1
ATOM 961 C CA . PHE A 1 115 ? 1.197 8.581 -2.691 1.00 97.62 115 PHE A CA 1
ATOM 962 C C . PHE A 1 115 ? 1.994 9.174 -1.528 1.00 97.62 115 PHE A C 1
ATOM 964 O O . PHE A 1 115 ? 1.372 9.352 -0.453 1.00 97.62 115 PHE A O 1
#

Secondary structure (DSSP, 8-state):
-EEE-SSEEEEE-SSEEEEEETTTTEEEEEETTS-EEEEB-TT-SEEEETTEEEE-BPPPTT--EEESSS--S-S--TT----------TT--TT--S-S-----EEETTTEEE-

Foldseek 3Di:
DWDDDPFWIWDDDPFWIWIFGVVLTKIWIATPVRHTLWIFDDSPQWDDDPPDIDGHIDDDPPKWKADQDDAADDRTCPPHDADQDQDDDPPDDNHDHDYHHGDPWMDIPSGDIDD